Protein AF-H0C1B5-F1 (afdb_monomer_lite)

Structure (mmCIF, N/CA/C/O backbone):
data_AF-H0C1B5-F1
#
_entry.id   AF-H0C1B5-F1
#
loop_
_atom_site.group_PDB
_atom_site.id
_atom_site.type_symbol
_atom_site.label_atom_id
_atom_site.label_alt_id
_atom_site.label_comp_id
_atom_site.label_asym_id
_atom_site.label_entity_id
_atom_site.label_seq_id
_atom_site.pdbx_PDB_ins_code
_atom_site.Cartn_x
_atom_site.Cartn_y
_atom_site.Cartn_z
_atom_site.occupancy
_atom_site.B_iso_or_equiv
_atom_site.auth_seq_id
_atom_site.auth_comp_id
_atom_site.auth_asym_id
_atom_site.auth_atom_id
_atom_site.pdbx_PDB_model_num
ATOM 1 N N . MET A 1 1 ? 30.942 7.296 10.360 1.00 74.25 1 MET A N 1
ATOM 2 C CA . MET A 1 1 ? 30.554 8.225 11.443 1.00 74.25 1 MET A CA 1
ATOM 3 C C . MET A 1 1 ? 29.133 7.884 11.867 1.00 74.25 1 MET A C 1
ATOM 5 O O . MET A 1 1 ? 28.360 7.552 10.975 1.00 74.25 1 MET A O 1
ATOM 9 N N . PRO A 1 2 ? 28.794 7.912 13.166 1.00 80.50 2 PRO A N 1
ATOM 10 C CA . PRO A 1 2 ? 27.405 7.798 13.615 1.00 80.50 2 PRO A CA 1
ATOM 11 C C . PRO A 1 2 ? 26.567 8.989 13.116 1.00 80.50 2 PRO A C 1
ATOM 13 O O . PRO A 1 2 ? 27.108 10.073 12.891 1.00 80.50 2 PRO A O 1
ATOM 16 N N . LEU A 1 3 ? 25.265 8.772 12.907 1.00 75.19 3 LEU A N 1
ATOM 17 C CA . LEU A 1 3 ? 24.321 9.836 12.549 1.00 75.19 3 LEU A CA 1
ATOM 18 C C . LEU A 1 3 ? 24.111 10.787 13.747 1.00 75.19 3 LEU A C 1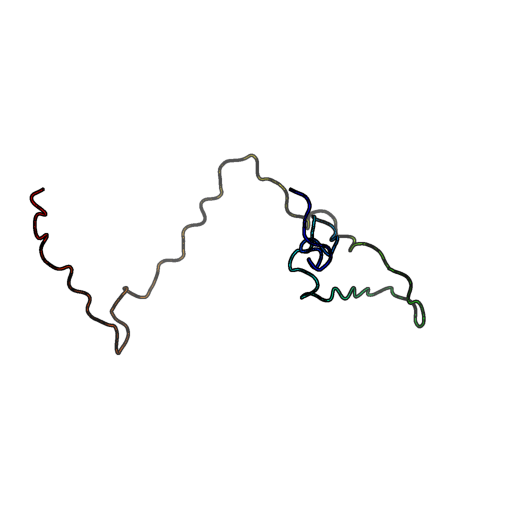
ATOM 20 O O . LEU A 1 3 ? 24.125 10.315 14.882 1.00 75.19 3 LEU A O 1
ATOM 24 N N . PRO A 1 4 ? 23.887 12.096 13.516 1.00 85.06 4 PRO A N 1
ATOM 25 C CA . PRO A 1 4 ? 23.471 13.029 14.564 1.00 85.06 4 PRO A CA 1
ATOM 26 C C . PRO A 1 4 ? 22.180 12.584 15.260 1.00 85.06 4 PRO A C 1
ATOM 28 O O . PRO A 1 4 ? 21.257 12.126 14.583 1.00 85.06 4 PRO A O 1
ATOM 31 N N . ASP A 1 5 ? 22.071 12.820 16.569 1.00 77.88 5 ASP A N 1
ATOM 32 C CA . ASP A 1 5 ? 20.923 12.408 17.402 1.00 77.88 5 ASP A CA 1
ATOM 33 C C . ASP A 1 5 ? 19.564 12.941 16.906 1.00 77.88 5 ASP A C 1
ATOM 35 O O . ASP A 1 5 ? 18.531 12.312 17.108 1.00 77.88 5 ASP A O 1
ATOM 39 N N . ASN A 1 6 ? 19.560 14.080 16.205 1.00 74.75 6 ASN A N 1
ATOM 40 C CA . ASN A 1 6 ? 18.357 14.713 15.647 1.00 74.75 6 ASN A CA 1
ATOM 41 C C . ASN A 1 6 ? 18.025 14.257 14.218 1.00 74.75 6 ASN A C 1
ATOM 43 O O . ASN A 1 6 ? 17.202 14.874 13.538 1.00 74.75 6 ASN A O 1
ATOM 47 N N . THR A 1 7 ? 18.691 13.218 13.717 1.00 63.84 7 THR A N 1
ATOM 48 C CA . THR A 1 7 ? 18.389 12.688 12.389 1.00 63.84 7 THR A CA 1
ATOM 49 C C . THR A 1 7 ? 17.125 11.853 12.481 1.00 63.84 7 THR A C 1
ATOM 51 O O . THR A 1 7 ? 17.133 10.771 13.068 1.00 63.84 7 THR A O 1
ATOM 54 N N . PHE A 1 8 ? 16.033 12.338 11.886 1.00 60.09 8 PHE A N 1
ATOM 55 C CA . PHE A 1 8 ?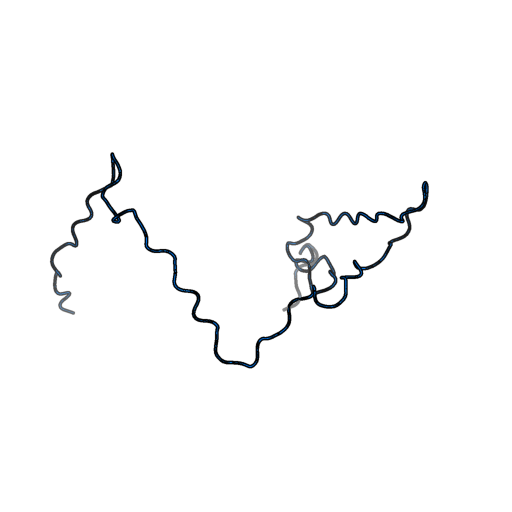 14.841 11.516 11.728 1.00 60.09 8 PHE A CA 1
ATOM 56 C C . PHE A 1 8 ? 15.219 10.225 10.993 1.00 60.09 8 PHE A C 1
ATOM 58 O O . PHE A 1 8 ? 15.912 10.295 9.972 1.00 60.09 8 PHE A O 1
ATOM 65 N N . PRO A 1 9 ? 14.791 9.050 11.483 1.00 60.72 9 PRO A N 1
ATOM 66 C CA . PRO A 1 9 ? 15.083 7.800 10.809 1.00 60.72 9 PRO A CA 1
ATOM 67 C C . PRO A 1 9 ? 14.450 7.837 9.414 1.00 60.72 9 PRO A C 1
ATOM 69 O O . PRO A 1 9 ? 13.235 7.744 9.248 1.00 60.72 9 PRO A O 1
ATOM 72 N N . MET A 1 10 ? 15.300 8.020 8.398 1.00 64.69 10 MET A N 1
ATOM 73 C CA . MET A 1 10 ? 14.879 8.166 6.997 1.00 64.69 10 MET A CA 1
ATOM 74 C C . MET A 1 10 ? 14.223 6.883 6.455 1.00 64.69 10 MET A C 1
ATOM 76 O O . MET A 1 10 ? 13.466 6.928 5.487 1.00 64.69 10 MET A O 1
ATOM 80 N N . MET A 1 11 ? 14.449 5.773 7.166 1.00 64.06 11 MET A N 1
ATOM 81 C CA . MET A 1 11 ? 13.894 4.435 6.975 1.00 64.06 11 MET A CA 1
ATOM 82 C C . MET A 1 11 ? 12.816 4.151 8.028 1.00 64.06 11 MET A C 1
ATOM 84 O O . MET A 1 11 ? 13.037 3.393 8.972 1.00 64.06 11 MET A O 1
ATOM 88 N N . THR A 1 12 ? 11.659 4.797 7.922 1.00 64.31 12 THR A N 1
ATOM 89 C CA . THR A 1 12 ? 10.551 4.610 8.872 1.00 64.31 12 THR A CA 1
ATOM 90 C C . THR A 1 12 ? 9.345 4.004 8.178 1.00 64.31 12 THR A C 1
ATOM 92 O O . THR A 1 12 ? 8.475 4.709 7.684 1.00 64.31 12 THR A O 1
ATOM 95 N N . GLY A 1 13 ? 9.290 2.672 8.167 1.00 73.25 13 GLY A N 1
ATOM 96 C CA . GLY A 1 13 ? 8.128 1.923 7.700 1.00 73.25 13 GLY A CA 1
ATOM 97 C C . GLY A 1 13 ? 8.504 0.570 7.111 1.00 73.25 13 GLY A C 1
ATOM 98 O O . GLY A 1 13 ? 9.459 0.453 6.348 1.00 73.25 13 GLY A O 1
ATOM 99 N N . THR A 1 14 ? 7.732 -0.456 7.452 1.00 79.12 14 THR A N 1
ATOM 100 C CA . THR A 1 14 ? 7.834 -1.804 6.881 1.00 79.12 14 THR A CA 1
ATOM 101 C C . THR A 1 14 ? 6.533 -2.127 6.162 1.00 79.12 14 THR A C 1
ATOM 103 O O . THR A 1 14 ? 5.472 -2.143 6.789 1.00 79.12 14 THR A O 1
ATOM 106 N N . GLY A 1 15 ? 6.610 -2.365 4.857 1.00 86.94 15 GLY A N 1
ATOM 107 C CA . GLY A 1 15 ? 5.516 -2.900 4.056 1.00 86.94 15 GLY A CA 1
ATOM 108 C C . GLY A 1 15 ? 5.774 -4.353 3.660 1.00 86.94 15 GLY A C 1
ATOM 109 O O . GLY A 1 15 ? 6.887 -4.862 3.779 1.00 86.94 15 GLY A O 1
ATOM 110 N N . GLN A 1 16 ? 4.741 -4.997 3.117 1.00 90.00 16 GLN A N 1
ATOM 111 C CA . GLN A 1 16 ? 4.762 -6.396 2.673 1.00 90.00 16 GLN A CA 1
ATOM 112 C C . GLN A 1 16 ? 5.926 -6.750 1.730 1.00 90.00 16 GLN A C 1
ATOM 114 O O . GLN A 1 16 ? 6.409 -7.878 1.737 1.00 90.00 16 GLN A O 1
ATOM 119 N N . PHE A 1 17 ? 6.366 -5.795 0.905 1.00 90.19 17 PHE A N 1
ATOM 120 C CA . PHE A 1 17 ? 7.403 -5.999 -0.112 1.00 90.19 17 PHE A CA 1
ATOM 121 C C . PHE A 1 17 ? 8.684 -5.200 0.156 1.00 90.19 17 PHE A C 1
ATOM 123 O O . PHE A 1 17 ? 9.506 -5.046 -0.743 1.00 90.19 17 PHE A O 1
ATOM 130 N N . GLY A 1 18 ? 8.865 -4.693 1.378 1.00 87.81 18 GLY A N 1
ATOM 131 C CA . GLY A 1 18 ? 10.075 -3.979 1.772 1.00 87.81 18 GLY A CA 1
ATOM 132 C C . GLY A 1 18 ? 9.813 -2.661 2.501 1.00 87.81 18 GLY A C 1
ATOM 133 O O . GLY A 1 18 ? 8.683 -2.381 2.916 1.00 87.81 18 GLY A O 1
ATOM 134 N N . PRO A 1 19 ? 10.869 -1.858 2.702 1.00 86.12 19 PRO A N 1
ATOM 135 C CA . PRO A 1 19 ? 10.779 -0.588 3.406 1.00 86.12 19 PRO A CA 1
ATOM 136 C C . PRO A 1 19 ? 9.832 0.401 2.715 1.00 86.12 19 PRO A C 1
ATOM 138 O O . PRO A 1 19 ? 9.837 0.543 1.493 1.00 86.12 19 PRO A O 1
ATOM 141 N N . VAL A 1 20 ? 9.040 1.114 3.514 1.00 83.12 20 VAL A N 1
ATOM 142 C CA . VAL A 1 20 ? 8.283 2.290 3.065 1.00 83.12 20 VAL A CA 1
ATOM 143 C C . VAL A 1 20 ? 9.108 3.505 3.465 1.00 83.12 20 VAL A C 1
ATOM 145 O O . VAL A 1 20 ? 9.052 3.967 4.602 1.00 83.12 20 VAL A O 1
ATOM 148 N N . GLU A 1 21 ? 9.960 3.957 2.551 1.00 73.69 21 GLU A N 1
ATOM 149 C CA . GLU A 1 21 ? 10.911 5.038 2.806 1.00 73.69 21 GLU A CA 1
ATOM 150 C C . GLU A 1 21 ? 10.288 6.401 2.522 1.00 73.69 21 GLU A C 1
ATOM 152 O O . GLU A 1 21 ? 9.479 6.518 1.606 1.00 73.69 21 GLU A O 1
ATOM 157 N N . MET A 1 22 ? 10.689 7.395 3.324 1.00 71.75 22 MET A N 1
ATOM 158 C CA . MET A 1 22 ? 10.463 8.852 3.227 1.00 71.75 22 MET A CA 1
ATOM 159 C C . MET A 1 22 ? 10.332 9.477 4.632 1.00 71.75 22 MET A C 1
ATO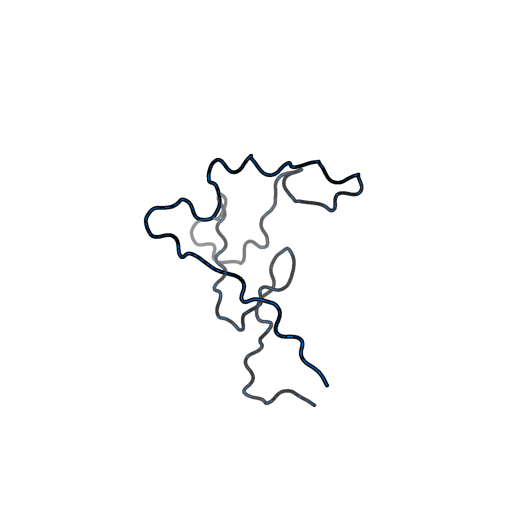M 161 O O . MET A 1 22 ? 9.556 10.403 4.834 1.00 71.75 22 MET A O 1
ATOM 165 N N . GLY A 1 23 ? 11.072 8.983 5.634 1.00 65.25 23 GLY A N 1
ATOM 166 C CA . GLY A 1 23 ? 11.225 9.678 6.924 1.00 65.25 23 GLY A CA 1
ATOM 167 C C . GLY A 1 23 ? 9.920 10.096 7.622 1.00 65.25 23 GLY A C 1
ATOM 168 O O . GLY A 1 23 ? 9.846 11.204 8.144 1.00 65.25 23 GLY A O 1
ATOM 169 N N . GLY A 1 24 ? 8.880 9.258 7.583 1.00 71.50 24 GLY A N 1
ATOM 170 C CA . GLY A 1 24 ? 7.584 9.559 8.202 1.00 71.50 24 GLY A CA 1
ATOM 171 C C . GLY A 1 24 ? 6.660 10.480 7.394 1.00 71.50 24 GLY A C 1
ATOM 172 O O . GLY A 1 24 ? 5.618 10.880 7.904 1.00 71.50 24 GLY A O 1
ATOM 173 N N . MET A 1 25 ? 6.984 10.797 6.135 1.00 82.31 25 MET A N 1
ATOM 174 C CA . MET A 1 25 ? 6.093 11.574 5.254 1.00 82.31 25 MET A CA 1
ATOM 175 C C . MET A 1 25 ? 4.864 10.781 4.781 1.00 82.31 25 MET A C 1
ATOM 177 O O . MET A 1 25 ? 3.908 11.372 4.280 1.00 82.31 25 MET A O 1
ATOM 181 N N . PHE A 1 26 ? 4.863 9.455 4.943 1.00 78.19 26 PHE A N 1
ATOM 182 C CA . PHE A 1 26 ? 3.732 8.602 4.590 1.00 78.19 26 PHE A CA 1
ATOM 183 C C . PHE A 1 26 ? 2.974 8.117 5.820 1.00 78.19 26 PHE A C 1
ATOM 185 O O . PHE A 1 26 ? 3.556 7.666 6.803 1.00 78.19 26 PHE A O 1
ATOM 192 N N . THR A 1 27 ? 1.647 8.123 5.710 1.00 83.62 27 THR A N 1
ATOM 193 C CA . THR A 1 27 ? 0.757 7.379 6.604 1.00 83.62 27 THR A CA 1
ATOM 194 C C . THR A 1 27 ? 0.235 6.158 5.859 1.00 83.62 27 THR A C 1
ATOM 196 O O . THR A 1 27 ? -0.340 6.290 4.780 1.00 83.62 27 THR A O 1
ATOM 199 N N . THR A 1 28 ? 0.417 4.965 6.427 1.00 83.75 28 THR A N 1
ATOM 200 C CA . THR A 1 28 ? -0.130 3.726 5.857 1.00 83.75 28 THR A 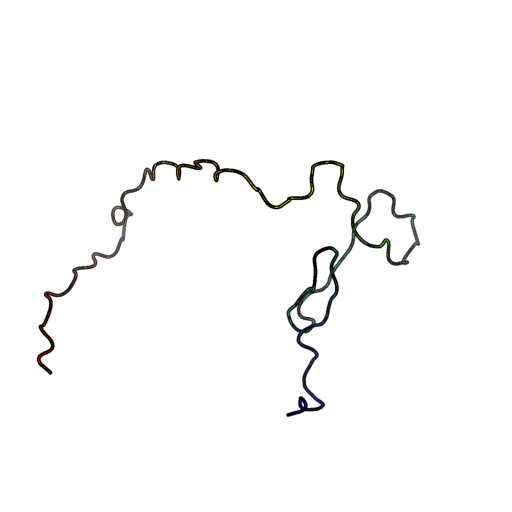CA 1
ATOM 201 C C . THR A 1 28 ? -1.460 3.402 6.523 1.00 83.75 28 THR A C 1
ATOM 203 O O . THR A 1 28 ? -1.508 3.156 7.725 1.00 83.75 28 THR A O 1
ATOM 206 N N . PHE A 1 29 ? -2.536 3.361 5.737 1.00 88.69 29 PHE A N 1
ATOM 207 C CA . PHE A 1 29 ? -3.862 2.954 6.198 1.00 88.69 29 PHE A CA 1
ATOM 208 C C . PHE A 1 29 ? -4.272 1.640 5.526 1.00 88.69 29 PHE A C 1
ATOM 210 O O . PHE A 1 29 ? -4.294 1.540 4.299 1.00 88.69 29 PHE A O 1
ATOM 217 N N . LYS A 1 30 ? -4.576 0.613 6.328 1.00 90.69 30 LYS A N 1
ATOM 218 C CA . LYS A 1 30 ? -4.961 -0.718 5.842 1.00 90.69 30 LYS A CA 1
ATOM 219 C C . LYS A 1 30 ? -6.479 -0.867 5.916 1.00 90.69 30 LYS A C 1
ATOM 221 O O . LYS A 1 30 ? -7.056 -0.753 6.990 1.00 90.69 30 LYS A O 1
ATOM 226 N N . VAL A 1 31 ? -7.111 -1.179 4.786 1.00 91.31 31 VAL A N 1
ATOM 227 C CA . VAL A 1 31 ? -8.557 -1.446 4.700 1.00 91.31 31 VAL A CA 1
ATOM 228 C C . VAL A 1 31 ? -8.784 -2.927 4.414 1.00 91.31 31 VAL A C 1
ATOM 230 O O . VAL A 1 31 ? -8.098 -3.507 3.566 1.00 91.31 31 VAL A O 1
ATOM 233 N N . ARG A 1 32 ? -9.721 -3.551 5.134 1.00 93.94 32 ARG A N 1
ATOM 234 C CA . ARG A 1 32 ? -10.089 -4.965 4.981 1.00 93.94 32 ARG A CA 1
ATOM 235 C C . ARG A 1 32 ? -11.606 -5.099 4.927 1.00 93.94 32 ARG A C 1
ATOM 237 O O . ARG A 1 32 ? -12.306 -4.447 5.694 1.00 93.94 32 ARG A O 1
ATOM 244 N N . ALA A 1 33 ? -12.094 -5.927 4.005 1.00 92.56 33 ALA A N 1
ATOM 245 C CA . ALA A 1 33 ? -13.527 -6.162 3.825 1.00 92.56 33 ALA A CA 1
ATOM 246 C C . ALA A 1 33 ? -14.140 -6.944 4.999 1.00 92.56 33 ALA A C 1
ATOM 248 O O . ALA A 1 33 ? -15.321 -6.803 5.291 1.00 92.56 33 ALA A O 1
ATOM 249 N N . ASP A 1 34 ? -13.322 -7.748 5.672 1.00 91.94 34 ASP A N 1
ATOM 250 C CA . ASP A 1 34 ? -13.655 -8.611 6.800 1.00 91.94 34 ASP A CA 1
ATOM 251 C C . ASP A 1 34 ? -13.247 -8.015 8.162 1.00 91.94 34 ASP A C 1
ATOM 253 O O . ASP A 1 34 ? -13.263 -8.731 9.161 1.00 91.94 34 ASP A O 1
ATOM 257 N N . GLN A 1 35 ? -12.908 -6.717 8.233 1.00 93.56 35 GLN A N 1
ATOM 258 C CA . GLN A 1 35 ? -12.576 -6.054 9.501 1.00 93.56 35 GLN A CA 1
ATOM 259 C C . GLN A 1 35 ? -13.819 -5.955 10.407 1.00 93.56 35 GLN A C 1
ATOM 261 O O . GLN A 1 35 ? -14.789 -5.289 10.031 1.00 93.56 35 GLN A O 1
ATOM 266 N N . PRO A 1 36 ? -13.807 -6.542 11.619 1.00 94.25 36 PRO A N 1
ATOM 267 C CA . PRO A 1 36 ? -14.918 -6.408 12.555 1.00 94.25 36 PRO A CA 1
ATOM 268 C C . PRO A 1 36 ? -15.067 -4.971 13.074 1.00 94.25 36 PRO A C 1
ATOM 270 O O . PRO A 1 36 ? -14.084 -4.260 13.288 1.00 94.25 36 PRO A O 1
ATOM 273 N N . ALA A 1 37 ? -16.304 -4.552 13.351 1.00 95.44 37 ALA A N 1
ATOM 274 C CA . ALA A 1 37 ? -16.561 -3.260 13.981 1.00 95.44 37 ALA A CA 1
ATOM 275 C C . ALA A 1 37 ? -15.908 -3.190 15.374 1.00 95.44 37 ALA A C 1
ATOM 277 O O . ALA A 1 37 ? -16.082 -4.087 16.197 1.00 95.44 37 ALA A O 1
ATOM 278 N N . GLY A 1 38 ? -15.170 -2.109 15.640 1.00 95.31 38 GLY A N 1
ATOM 279 C CA . GLY A 1 38 ? -14.474 -1.896 16.913 1.00 95.31 38 GLY A CA 1
ATOM 280 C C . GLY A 1 38 ? -13.163 -2.675 17.077 1.00 95.31 38 GLY A C 1
ATOM 281 O O . GLY A 1 38 ? -12.542 -2.572 18.133 1.00 95.31 38 GLY A O 1
ATOM 282 N N . ASP A 1 39 ? -12.718 -3.425 16.064 1.00 93.75 39 ASP A N 1
ATOM 283 C CA . ASP A 1 39 ? -11.394 -4.045 16.064 1.00 93.75 39 ASP A CA 1
ATOM 284 C C . ASP A 1 39 ? -10.354 -3.083 15.472 1.00 93.75 39 ASP A C 1
ATOM 286 O O . ASP A 1 39 ? -10.409 -2.746 14.289 1.00 93.75 39 ASP A O 1
ATOM 290 N N . TYR A 1 40 ? -9.404 -2.648 16.302 1.00 91.56 40 TYR A N 1
ATOM 291 C CA . TYR A 1 40 ? -8.327 -1.715 15.939 1.00 91.56 40 TYR A CA 1
ATOM 292 C C . TYR A 1 40 ? -6.943 -2.374 15.914 1.00 91.56 40 TYR A C 1
ATOM 294 O O . TYR A 1 40 ? -5.925 -1.683 15.848 1.00 91.56 40 TYR A O 1
ATOM 302 N N . ARG A 1 41 ? -6.879 -3.705 16.023 1.00 93.25 41 ARG A N 1
ATOM 303 C CA . ARG A 1 41 ? -5.611 -4.435 15.920 1.00 93.25 41 ARG A CA 1
ATOM 304 C C . ARG A 1 41 ? -5.078 -4.332 14.494 1.00 93.25 41 ARG A C 1
ATOM 306 O O . ARG A 1 41 ? -5.854 -4.200 13.552 1.00 93.25 41 ARG A O 1
ATOM 313 N N . ASP A 1 42 ? -3.759 -4.426 14.334 1.00 90.50 42 ASP A N 1
ATOM 314 C CA . ASP A 1 42 ? -3.161 -4.488 12.999 1.00 90.50 42 ASP A CA 1
ATOM 315 C C . ASP A 1 42 ? -3.656 -5.757 12.276 1.00 90.50 42 ASP A C 1
ATOM 317 O O . ASP A 1 42 ? -3.364 -6.864 12.739 1.00 90.50 42 ASP A O 1
ATOM 321 N N . PRO A 1 43 ? -4.379 -5.636 11.145 1.00 91.62 43 PRO A N 1
ATOM 322 C CA . PRO A 1 43 ? -4.838 -6.795 10.383 1.00 91.62 43 PRO A CA 1
ATOM 323 C C . PRO A 1 43 ? -3.700 -7.515 9.639 1.00 91.62 43 PRO A C 1
ATOM 325 O O . PRO A 1 43 ? -3.945 -8.516 8.963 1.00 91.62 43 PRO A O 1
ATOM 328 N N . GLY A 1 44 ? -2.468 -7.004 9.709 1.00 91.44 44 GLY A N 1
ATOM 329 C CA . GLY A 1 44 ? -1.319 -7.533 8.984 1.00 91.44 44 GLY A CA 1
ATOM 330 C C . GLY A 1 44 ? -1.349 -7.180 7.495 1.00 91.44 44 GLY A C 1
ATOM 331 O O . GLY A 1 44 ? -2.096 -6.304 7.040 1.00 91.44 44 GLY A O 1
ATOM 332 N N . ASP A 1 45 ? -0.488 -7.828 6.718 1.00 91.94 45 ASP A N 1
ATOM 333 C CA . ASP A 1 45 ? -0.370 -7.579 5.280 1.00 91.94 45 ASP A CA 1
ATOM 334 C C . ASP A 1 45 ? -1.583 -8.071 4.486 1.00 91.94 45 ASP A C 1
ATOM 336 O O . ASP A 1 45 ? -2.352 -8.929 4.922 1.00 91.94 45 ASP A O 1
ATOM 340 N N . PHE A 1 46 ? -1.785 -7.489 3.302 1.00 92.25 46 PHE A N 1
ATOM 341 C CA . PHE A 1 46 ? -2.889 -7.891 2.440 1.00 92.25 46 PHE A CA 1
ATOM 342 C C . PHE A 1 46 ? -2.607 -9.270 1.831 1.00 92.25 46 PHE A C 1
ATOM 344 O O . PHE A 1 46 ? -1.536 -9.524 1.273 1.00 92.25 46 PHE A O 1
ATOM 351 N N . LYS A 1 47 ? -3.588 -10.169 1.929 1.00 92.31 47 LYS A N 1
ATOM 352 C CA . LYS A 1 47 ? -3.519 -11.500 1.325 1.00 92.31 47 LYS A CA 1
ATOM 353 C C . LYS A 1 47 ? -3.913 -11.404 -0.144 1.00 92.31 47 LYS A C 1
ATOM 355 O O . LYS A 1 47 ? -5.094 -11.408 -0.479 1.00 92.31 47 LYS A O 1
ATOM 360 N N . HIS A 1 48 ? -2.912 -11.303 -1.010 1.00 93.75 48 HIS A N 1
ATOM 361 C CA . HIS A 1 48 ? -3.115 -11.286 -2.456 1.00 93.75 48 HIS A CA 1
ATOM 362 C C . HIS A 1 48 ? -3.736 -12.608 -2.934 1.00 93.75 48 HIS A C 1
ATOM 364 O O . HIS A 1 48 ? -3.271 -13.672 -2.513 1.00 93.75 48 HIS A O 1
ATOM 370 N N . PRO A 1 49 ? -4.767 -12.573 -3.798 1.00 95.19 49 PRO A N 1
ATOM 371 C CA . PRO A 1 49 ? -5.292 -13.779 -4.424 1.00 95.19 49 PRO A CA 1
ATOM 372 C C . PRO A 1 49 ? -4.212 -14.551 -5.195 1.00 95.19 49 PRO A C 1
ATOM 374 O O . PRO A 1 49 ? -3.202 -14.001 -5.639 1.00 95.19 49 PRO A O 1
ATOM 377 N N . ALA A 1 50 ? -4.430 -15.852 -5.379 1.00 95.62 50 ALA A N 1
ATOM 378 C CA . ALA A 1 50 ? -3.490 -16.685 -6.118 1.00 95.62 50 ALA A CA 1
ATOM 379 C C . ALA A 1 50 ? -3.281 -16.142 -7.545 1.00 95.62 50 ALA A C 1
ATOM 381 O O . ALA A 1 50 ? -4.241 -15.872 -8.264 1.00 95.62 50 ALA A O 1
ATOM 382 N N . GLY A 1 51 ? -2.016 -15.983 -7.944 1.00 95.44 51 GLY A N 1
ATOM 383 C CA . GLY A 1 51 ? -1.635 -15.519 -9.280 1.00 95.44 51 GLY A CA 1
ATOM 384 C C . GLY A 1 51 ? -1.683 -14.003 -9.506 1.00 95.44 51 GLY A C 1
ATOM 385 O O . GLY A 1 51 ? -1.409 -13.574 -10.623 1.00 95.44 51 GLY A O 1
ATOM 386 N N . THR A 1 52 ? -1.999 -13.180 -8.496 1.00 96.38 52 THR A N 1
ATOM 387 C CA . THR A 1 52 ? -2.050 -11.711 -8.670 1.00 96.38 52 THR A CA 1
ATOM 388 C C . THR A 1 52 ? -0.761 -10.995 -8.283 1.00 96.38 52 THR A C 1
ATOM 390 O O . THR A 1 52 ? -0.589 -9.824 -8.613 1.00 96.38 52 THR A O 1
ATOM 393 N N . VAL A 1 53 ? 0.138 -11.663 -7.559 1.00 95.62 53 VAL A N 1
ATOM 394 C CA . VAL A 1 53 ? 1.439 -11.095 -7.192 1.00 95.62 53 VAL A CA 1
ATOM 395 C C . VAL A 1 53 ? 2.383 -11.220 -8.382 1.00 95.62 53 VAL A C 1
ATOM 397 O O . VAL A 1 53 ? 2.533 -12.300 -8.954 1.00 95.62 53 VAL A O 1
ATOM 400 N N . ALA A 1 54 ? 3.021 -10.111 -8.747 1.00 93.25 54 ALA A N 1
ATOM 401 C CA . ALA A 1 54 ? 4.043 -10.104 -9.781 1.00 93.25 54 ALA A CA 1
ATOM 402 C C . ALA A 1 54 ? 5.261 -10.935 -9.352 1.00 93.25 54 ALA A C 1
ATOM 404 O O . ALA A 1 54 ? 5.627 -10.977 -8.179 1.00 93.25 54 ALA A O 1
ATOM 405 N N . TYR A 1 55 ? 5.906 -11.569 -10.321 1.00 91.38 55 TYR A N 1
ATOM 406 C CA . TYR A 1 55 ? 7.110 -12.366 -10.126 1.00 91.38 55 TYR A CA 1
ATOM 407 C C . TYR A 1 55 ? 8.117 -12.046 -11.229 1.00 91.38 55 TYR A C 1
ATOM 409 O O . TYR A 1 55 ? 7.769 -11.476 -12.266 1.00 91.38 55 TYR A O 1
ATOM 417 N N . GLU A 1 56 ? 9.378 -12.396 -10.992 1.00 90.75 56 GLU A N 1
ATOM 418 C CA . GLU A 1 56 ? 10.434 -12.216 -11.981 1.00 90.75 56 GLU A CA 1
ATOM 419 C C . GLU A 1 56 ? 10.170 -13.080 -13.221 1.00 90.75 56 GLU A C 1
ATOM 421 O O . GLU A 1 56 ? 10.016 -14.301 -13.136 1.00 90.75 56 GLU A O 1
ATOM 426 N N . TRP A 1 57 ? 10.136 -12.443 -14.391 1.00 90.31 57 TRP A N 1
ATOM 427 C CA . TRP A 1 57 ? 10.000 -13.143 -15.661 1.00 90.31 57 TRP A CA 1
ATOM 428 C C . TRP A 1 57 ? 11.353 -13.691 -16.118 1.00 90.31 57 TRP A C 1
ATOM 430 O O . TRP A 1 57 ? 12.260 -12.926 -16.432 1.00 90.31 57 TRP A O 1
ATOM 440 N N . GLN A 1 58 ? 11.469 -15.017 -16.205 1.00 92.62 58 GLN A N 1
ATOM 441 C CA . GLN A 1 58 ? 12.714 -15.697 -16.597 1.00 92.62 58 GLN A CA 1
ATOM 442 C C . GLN A 1 58 ? 12.835 -15.946 -18.113 1.00 92.62 58 GLN A C 1
ATOM 444 O O . GLN A 1 58 ? 13.818 -16.522 -18.575 1.00 92.62 58 GLN A O 1
ATOM 449 N N . GLY A 1 59 ? 11.826 -15.569 -18.899 1.00 89.94 59 GLY A N 1
ATOM 450 C CA . GLY A 1 59 ? 11.804 -15.777 -20.347 1.00 89.94 59 GLY A CA 1
ATOM 451 C C . GLY A 1 59 ? 12.302 -14.571 -21.145 1.00 89.94 59 GLY A C 1
ATOM 452 O O . GLY A 1 59 ? 12.695 -13.539 -20.603 1.00 89.94 59 GLY A O 1
ATOM 453 N N . THR A 1 60 ? 12.213 -14.663 -22.473 1.00 89.50 60 THR A N 1
ATOM 454 C CA . THR A 1 60 ? 12.435 -13.506 -23.353 1.00 89.50 60 THR A CA 1
ATOM 455 C C . THR A 1 60 ? 11.413 -12.411 -23.028 1.00 89.50 60 THR A C 1
ATOM 457 O O . THR A 1 60 ? 10.225 -12.731 -22.916 1.00 89.50 60 THR A O 1
ATOM 460 N N . PRO A 1 61 ? 11.823 -11.137 -22.869 1.00 84.94 61 PRO A N 1
ATOM 461 C CA . PRO A 1 61 ? 10.887 -10.042 -22.651 1.00 84.94 61 PRO A CA 1
ATOM 462 C C . PRO A 1 61 ? 9.809 -10.030 -23.734 1.00 84.94 61 PRO A C 1
ATOM 464 O O . PRO A 1 61 ? 10.114 -10.151 -24.923 1.00 84.94 61 PRO A O 1
ATOM 467 N N . ALA A 1 62 ? 8.548 -9.880 -23.331 1.00 80.62 62 ALA A N 1
ATOM 468 C CA . ALA A 1 62 ? 7.471 -9.713 -24.292 1.00 80.62 62 ALA A CA 1
ATOM 469 C C . ALA A 1 62 ? 7.753 -8.470 -25.149 1.00 80.62 62 ALA A C 1
ATOM 471 O O . ALA A 1 62 ? 8.018 -7.387 -24.619 1.00 80.62 62 ALA A O 1
ATOM 472 N N . SER A 1 63 ? 7.679 -8.617 -26.474 1.00 80.94 63 SER A N 1
ATOM 473 C CA . SER A 1 63 ? 7.657 -7.462 -27.367 1.00 80.94 63 SER A CA 1
ATOM 474 C C . SER A 1 63 ? 6.394 -6.662 -27.054 1.00 80.94 63 SER A C 1
ATOM 476 O O . SER A 1 63 ? 5.286 -7.064 -27.402 1.00 80.94 63 SER A O 1
ATOM 478 N N . THR A 1 64 ? 6.564 -5.555 -26.336 1.00 79.81 64 THR A N 1
ATOM 479 C CA . THR A 1 64 ? 5.525 -4.561 -26.061 1.00 79.81 64 THR A CA 1
ATOM 480 C C . THR A 1 64 ? 5.814 -3.364 -26.961 1.00 79.81 64 THR A C 1
ATOM 482 O O . THR A 1 64 ? 6.432 -2.390 -26.523 1.00 79.81 64 THR A O 1
ATOM 485 N N . PRO A 1 65 ? 5.470 -3.437 -28.265 1.00 81.50 65 PRO A N 1
ATOM 486 C CA . PRO A 1 65 ? 5.685 -2.313 -29.154 1.00 81.50 65 PRO A CA 1
ATOM 487 C C . PRO A 1 65 ? 4.948 -1.111 -28.575 1.00 81.50 65 PRO A C 1
ATOM 489 O O . PRO A 1 65 ? 3.749 -1.163 -28.294 1.00 81.50 65 PRO A O 1
ATOM 492 N N . ARG A 1 66 ? 5.692 -0.023 -28.368 1.00 79.25 66 ARG A N 1
ATOM 493 C CA . ARG A 1 66 ? 5.101 1.268 -28.030 1.00 79.25 66 ARG A CA 1
ATOM 494 C C . ARG A 1 66 ? 4.012 1.552 -29.074 1.00 79.25 66 ARG A C 1
ATOM 496 O O . ARG A 1 66 ? 4.315 1.431 -30.264 1.00 79.25 66 ARG A O 1
ATOM 503 N N . PRO A 1 67 ? 2.785 1.930 -28.673 1.00 79.94 67 PRO A N 1
ATOM 504 C CA . PRO A 1 67 ? 1.763 2.310 -29.638 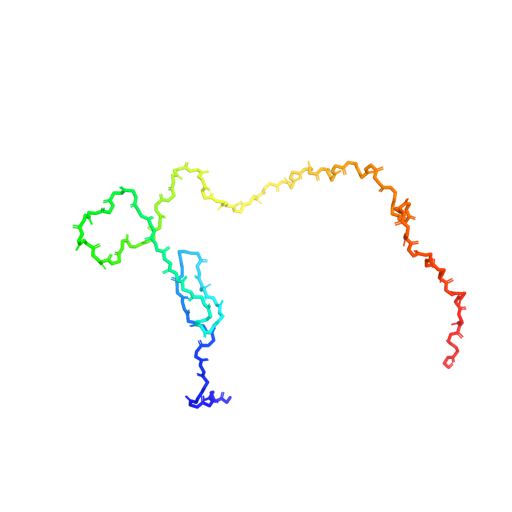1.00 79.94 67 PRO A CA 1
ATOM 505 C C . PRO A 1 67 ? 2.324 3.391 -30.560 1.00 79.94 67 PRO A C 1
ATOM 507 O O . PRO A 1 67 ? 3.059 4.278 -30.110 1.00 79.94 67 PRO A O 1
ATOM 510 N N . ALA A 1 68 ? 2.021 3.283 -31.855 1.00 78.31 68 ALA A N 1
ATOM 511 C CA . ALA A 1 68 ? 2.466 4.261 -32.833 1.00 78.31 68 ALA A CA 1
ATOM 512 C C . ALA A 1 68 ? 2.042 5.650 -32.350 1.00 78.31 68 ALA A C 1
ATOM 514 O O . ALA A 1 68 ? 0.864 5.902 -32.096 1.00 78.31 68 ALA A O 1
ATOM 515 N N . ARG A 1 69 ? 3.021 6.538 -32.163 1.00 71.44 69 ARG A N 1
ATOM 516 C CA . ARG A 1 69 ? 2.738 7.923 -31.807 1.00 71.44 69 ARG A CA 1
ATOM 517 C C . ARG A 1 69 ? 2.029 8.539 -33.012 1.00 71.44 69 ARG A C 1
ATOM 519 O O . ARG A 1 69 ? 2.636 8.645 -34.072 1.00 71.44 69 ARG A O 1
ATOM 526 N N . THR A 1 70 ? 0.759 8.901 -32.866 1.00 71.94 70 THR A N 1
ATOM 527 C CA . THR A 1 70 ? 0.012 9.635 -33.903 1.00 71.94 70 THR A CA 1
ATOM 528 C C . THR A 1 70 ? 0.521 11.064 -34.056 1.00 71.94 70 THR A C 1
ATOM 530 O O . THR A 1 70 ? 0.346 11.673 -35.106 1.00 71.94 70 THR A O 1
ATOM 533 N N . ASP A 1 71 ? 1.202 11.572 -33.029 1.00 72.62 71 ASP A N 1
ATOM 534 C CA . ASP A 1 71 ? 1.694 12.939 -32.994 1.00 72.62 71 ASP A CA 1
ATOM 535 C C . ASP A 1 71 ? 3.174 12.978 -33.366 1.00 72.62 71 ASP A C 1
ATOM 537 O O . ASP A 1 71 ? 4.030 12.396 -32.685 1.00 72.62 71 ASP A O 1
ATOM 541 N N . ALA A 1 72 ? 3.496 13.719 -34.423 1.00 67.81 72 ALA A N 1
ATOM 542 C CA . ALA A 1 72 ? 4.872 14.082 -34.701 1.00 67.81 72 ALA A CA 1
ATOM 543 C C . ALA A 1 72 ? 5.364 15.070 -33.614 1.00 67.81 72 ALA A C 1
ATOM 545 O O . ALA A 1 72 ? 4.690 16.060 -33.303 1.00 67.81 72 ALA A O 1
ATOM 546 N N . PRO A 1 73 ? 6.526 14.822 -32.980 1.00 68.69 73 PRO A N 1
ATOM 547 C CA . PRO A 1 73 ? 7.122 15.784 -32.060 1.00 68.69 73 PRO A CA 1
ATOM 548 C C . PRO A 1 73 ? 7.307 17.140 -32.755 1.00 68.69 73 PRO A C 1
ATOM 550 O O . PRO A 1 73 ? 7.915 17.209 -33.819 1.00 68.69 73 PRO A O 1
ATOM 553 N N . GLY A 1 74 ? 6.790 18.214 -32.155 1.00 66.81 74 GLY A N 1
ATOM 554 C CA . GLY A 1 74 ? 6.956 19.579 -32.671 1.00 66.81 74 GLY A CA 1
ATOM 555 C C . GLY A 1 74 ? 5.825 20.110 -33.559 1.00 66.81 74 GLY A C 1
ATOM 556 O O . GLY A 1 74 ? 5.935 21.230 -34.038 1.00 66.81 74 GLY A O 1
ATOM 557 N N . THR A 1 75 ? 4.738 19.361 -33.770 1.00 68.44 75 THR A N 1
ATOM 558 C CA . THR A 1 75 ? 3.597 19.814 -34.603 1.00 68.44 75 THR A CA 1
ATOM 559 C C . THR A 1 75 ? 2.402 20.334 -33.799 1.00 68.44 75 THR A C 1
ATOM 561 O O . THR A 1 75 ? 1.395 20.730 -34.380 1.00 68.44 75 THR A O 1
ATOM 564 N N . ALA A 1 76 ? 2.496 20.354 -32.466 1.00 74.06 76 ALA A N 1
ATOM 565 C CA . ALA A 1 76 ? 1.464 20.936 -31.615 1.00 74.06 76 ALA A CA 1
ATOM 566 C C . ALA A 1 76 ? 1.393 22.468 -31.809 1.00 74.06 76 ALA A C 1
ATOM 568 O O . ALA A 1 76 ? 2.442 23.108 -31.946 1.00 74.06 76 ALA A O 1
ATOM 569 N N . PRO A 1 77 ? 0.195 23.083 -31.780 1.00 71.44 77 PRO A N 1
ATOM 570 C CA . PRO A 1 77 ? 0.063 24.538 -31.793 1.00 71.44 77 PRO A CA 1
ATOM 571 C C . PRO A 1 77 ? 0.887 25.166 -30.657 1.00 71.44 77 PRO A C 1
ATOM 573 O O . PRO A 1 77 ? 0.679 24.847 -29.490 1.00 71.44 77 PRO A O 1
ATOM 576 N N . GLY A 1 78 ? 1.852 26.027 -30.997 1.00 73.94 78 GLY A N 1
ATOM 577 C CA . GLY A 1 78 ? 2.765 26.656 -30.030 1.00 73.94 78 GLY A CA 1
ATOM 578 C C . GLY A 1 78 ? 4.041 25.865 -29.705 1.00 73.94 78 GLY A C 1
ATOM 579 O O . GLY A 1 78 ? 4.789 26.269 -28.816 1.00 73.94 78 GLY A O 1
ATOM 580 N N . ALA A 1 79 ? 4.326 24.764 -30.408 1.00 77.56 79 ALA A N 1
ATOM 581 C CA . ALA A 1 79 ? 5.569 24.021 -30.222 1.00 77.56 79 ALA A CA 1
ATOM 582 C C . ALA A 1 79 ? 6.812 24.876 -30.544 1.00 77.56 79 ALA A C 1
ATOM 584 O O . ALA A 1 79 ? 6.882 25.556 -31.569 1.00 77.56 79 ALA A O 1
ATOM 585 N N . ALA A 1 80 ? 7.814 24.821 -29.663 1.00 73.94 80 ALA A N 1
ATOM 586 C CA . ALA A 1 80 ? 9.068 25.543 -29.840 1.00 73.94 80 ALA A CA 1
ATOM 587 C C . ALA A 1 80 ? 9.925 24.918 -30.954 1.00 73.94 80 ALA A C 1
ATOM 589 O O . ALA A 1 80 ? 10.148 23.708 -30.986 1.00 73.94 80 ALA A O 1
ATOM 590 N N . ASN A 1 81 ? 10.471 25.763 -31.831 1.00 74.75 81 ASN A N 1
ATOM 591 C CA . ASN A 1 81 ? 11.439 25.350 -32.842 1.00 74.75 81 ASN A CA 1
ATOM 592 C C . ASN A 1 81 ? 12.845 25.315 -32.233 1.00 74.75 81 ASN A C 1
ATOM 594 O O . ASN A 1 81 ? 13.460 26.359 -32.020 1.00 74.75 81 ASN A O 1
ATOM 598 N N . ALA A 1 82 ? 13.380 24.120 -31.984 1.00 72.81 82 ALA A N 1
ATOM 599 C CA . ALA A 1 82 ? 14.779 23.954 -31.605 1.00 72.81 82 ALA A CA 1
ATOM 600 C C . ALA A 1 82 ? 15.647 23.833 -32.868 1.00 72.81 82 ALA A C 1
ATOM 602 O O . ALA A 1 82 ? 15.538 22.862 -33.615 1.00 72.81 82 ALA A O 1
ATOM 603 N N . ARG A 1 83 ? 16.536 24.804 -33.114 1.00 74.44 83 ARG A N 1
ATOM 604 C CA . ARG A 1 83 ? 17.627 24.645 -34.088 1.00 74.44 83 ARG A CA 1
ATOM 605 C C . ARG A 1 83 ? 18.881 24.228 -33.336 1.00 74.44 83 ARG A C 1
ATOM 607 O O . ARG A 1 83 ? 19.341 24.961 -32.466 1.00 74.44 83 ARG A O 1
ATOM 614 N N . LYS A 1 84 ? 19.442 23.067 -33.683 1.00 68.38 84 LYS A N 1
ATOM 615 C CA . LYS A 1 84 ? 20.774 22.679 -33.212 1.00 68.38 84 LYS A CA 1
ATOM 616 C C . LYS A 1 84 ? 21.771 23.724 -33.738 1.00 68.38 84 LYS A C 1
ATOM 618 O O . LYS A 1 84 ? 21.828 23.900 -34.958 1.00 68.38 84 LYS A O 1
ATOM 623 N N . PR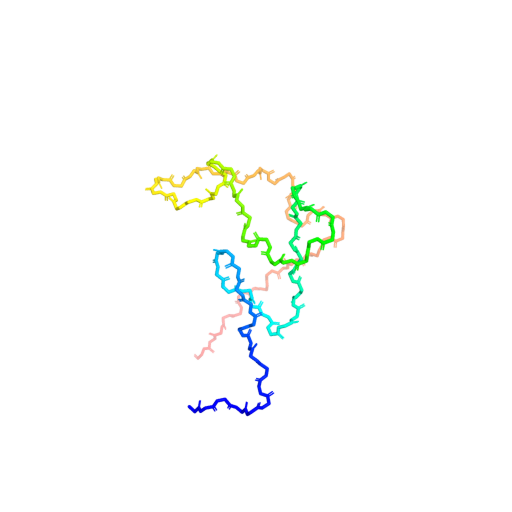O A 1 85 ? 22.520 24.432 -32.875 1.00 73.88 85 PRO A N 1
ATOM 624 C CA . PRO A 1 85 ? 23.571 25.315 -33.355 1.00 73.88 85 PRO A CA 1
ATOM 625 C C . PRO A 1 85 ? 24.601 24.494 -34.148 1.00 73.88 85 PRO A C 1
ATOM 627 O O . PRO A 1 85 ? 24.817 23.317 -33.825 1.00 73.88 85 PRO A O 1
ATOM 630 N N . PRO A 1 86 ? 25.214 25.063 -35.203 1.00 73.25 86 PRO A N 1
ATOM 631 C CA . PRO A 1 86 ? 26.299 24.388 -35.900 1.00 73.25 86 PRO A CA 1
ATOM 632 C C . PRO A 1 86 ? 27.371 24.021 -34.875 1.00 73.25 86 PRO A C 1
ATOM 634 O O . PRO A 1 86 ? 27.623 24.779 -33.940 1.00 73.25 86 PRO A O 1
ATOM 637 N N . THR A 1 87 ? 27.962 22.838 -35.021 1.00 65.94 87 THR A N 1
ATOM 638 C CA . THR A 1 87 ? 29.066 22.379 -34.177 1.00 65.94 87 THR A CA 1
ATOM 639 C C . THR A 1 87 ? 30.193 23.407 -34.232 1.00 65.94 87 THR A C 1
ATOM 641 O O . THR A 1 87 ? 30.980 23.406 -35.178 1.00 65.94 87 THR A O 1
ATOM 644 N N . SER A 1 88 ? 30.276 24.298 -33.243 1.00 61.09 88 SER A N 1
ATOM 645 C CA . SER A 1 88 ? 31.490 25.062 -32.997 1.00 61.09 88 SER A CA 1
ATOM 646 C C . SER A 1 88 ? 32.516 24.055 -32.499 1.00 61.09 88 SER A C 1
ATOM 648 O O . SER A 1 88 ? 32.380 23.526 -31.396 1.00 61.09 88 SER A O 1
ATOM 650 N N . GLY A 1 89 ? 33.486 23.717 -33.346 1.00 56.94 89 GLY A N 1
ATOM 651 C CA . GLY A 1 89 ? 34.620 22.903 -32.936 1.00 56.94 89 GLY A CA 1
ATOM 652 C C . GLY A 1 89 ? 35.300 23.574 -31.748 1.00 56.94 89 GLY A C 1
ATOM 653 O O . GLY A 1 89 ? 35.849 24.664 -31.887 1.00 56.94 89 GLY A O 1
ATOM 654 N N . HIS A 1 90 ? 35.231 22.944 -30.579 1.00 53.50 90 HIS A N 1
ATOM 655 C CA . HIS A 1 90 ? 36.075 23.308 -29.454 1.00 53.50 90 HIS A CA 1
ATOM 656 C C . HIS A 1 90 ? 37.486 22.821 -29.789 1.00 53.50 90 HIS A C 1
ATOM 658 O O . HIS A 1 90 ? 37.766 21.626 -29.718 1.00 53.50 90 HIS A O 1
ATOM 664 N N . GLN A 1 91 ? 38.341 23.737 -30.244 1.00 49.91 91 GLN A N 1
ATOM 665 C CA . GLN A 1 91 ? 39.781 23.507 -30.276 1.00 49.91 91 GLN A CA 1
ATOM 666 C C . GLN A 1 91 ? 40.281 23.681 -28.840 1.00 49.91 91 GLN A C 1
ATOM 668 O O . GLN A 1 91 ? 40.165 24.770 -28.275 1.00 49.91 91 GLN A O 1
ATOM 673 N N . HIS A 1 92 ? 40.725 22.574 -28.249 1.00 43.00 92 HIS A N 1
ATOM 674 C CA . HIS A 1 92 ? 41.560 22.570 -27.053 1.00 43.00 92 HIS A CA 1
ATOM 675 C C . HIS A 1 92 ? 43.011 22.836 -27.444 1.00 43.00 92 HIS A C 1
ATOM 677 O O . HIS A 1 92 ? 43.412 22.346 -28.526 1.00 43.00 92 HIS A O 1
#

Foldseek 3Di:
DDDPPPDQPQQPAAAPVGTPGGRPPDDDDDDDPPDDPPDPDDPDHDDDPPPPDDDDDPDDDPPPDDPPDPDDQQPPVPRDDDDDPPPPDPDD

pLDDT: mean 80.11, std 12.06, range [43.0, 96.38]

Secondary structure (DSSP, 8-state):
-PPPTT---S---EETTEE--STT--------TTPPTT--S---S--PPTT-S-----SPPP--PPPP-SSPTT-STT----PPPP------

Sequence (92 aa):
MPLPDNTFPMMTGTGQFGPVEMGGMFTTFKVRADQPAGDYRDPGDFKHPAGTVAYEWQGTPASTPRPARTDAPGTAPGAANARKPPTSGHQH

Radius of gyration: 25.68 Å; chains: 1; bounding box: 58×43×53 Å